Protein AF-A0A955HU51-F1 (afdb_monomer_lite)

Sequence (57 aa):
MAKQRMIVTDDQLLIDMDLLFNAIREADGDWETVESEMKAYLTAVTGMVEAADDEDE

Foldseek 3Di:
DDPDDPDDDLPDDPDDVVVLVVVCVVVVNPNVVSVVVVVVVVVVVNVVVVVVVVVVD

Radius of gyration: 14.61 Å; chains: 1; bounding box: 34×15×40 Å

Secondary structure (DSSP, 8-state):
--------BTTB----HHHHHHHHHHTTT-HHHHHHHHHHHHHHHHHHHHHHHTT--

pLDDT: mean 70.88, std 13.35, range [44.53, 87.56]

Structure (mmCIF, N/CA/C/O backbone):
data_AF-A0A955HU51-F1
#
_entry.id   AF-A0A955HU51-F1
#
loop_
_atom_site.group_PDB
_atom_site.id
_atom_site.type_symbol
_atom_site.label_atom_id
_atom_site.label_alt_id
_atom_site.label_comp_id
_atom_site.label_asym_id
_atom_site.label_entity_id
_atom_site.label_seq_id
_atom_site.pdbx_PDB_ins_code
_atom_site.Cartn_x
_atom_site.Cartn_y
_atom_site.Cartn_z
_atom_site.occupancy
_atom_site.B_iso_or_equiv
_atom_site.auth_seq_id
_atom_site.auth_comp_id
_atom_site.auth_asym_id
_atom_site.auth_atom_id
_atom_site.pdbx_PDB_model_num
ATOM 1 N N . MET A 1 1 ? -11.603 -4.601 -30.712 1.00 47.41 1 MET A N 1
ATOM 2 C CA . MET A 1 1 ? -11.056 -3.227 -30.764 1.00 47.41 1 MET A CA 1
ATOM 3 C C . MET A 1 1 ? -10.541 -2.885 -29.376 1.00 47.41 1 MET A C 1
ATOM 5 O O . MET A 1 1 ? -11.335 -2.573 -28.498 1.00 47.41 1 MET A O 1
ATOM 9 N N . ALA A 1 2 ? -9.246 -3.102 -29.154 1.00 51.09 2 ALA A N 1
ATOM 10 C CA . ALA A 1 2 ? -8.603 -3.035 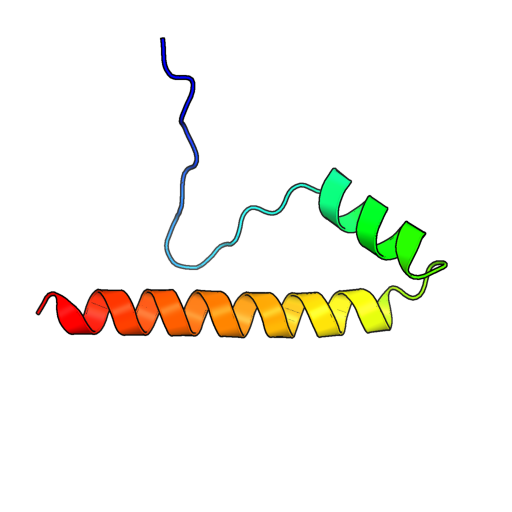-27.846 1.00 51.09 2 ALA A CA 1
ATOM 11 C C . ALA A 1 2 ? -8.610 -1.600 -27.296 1.00 51.09 2 ALA A C 1
ATOM 13 O O . ALA A 1 2 ? -8.015 -0.701 -27.888 1.00 51.09 2 ALA A O 1
ATOM 14 N N . LYS A 1 3 ? -9.286 -1.381 -26.164 1.00 54.53 3 LYS A N 1
ATOM 15 C CA . LYS A 1 3 ? -9.117 -0.173 -25.349 1.00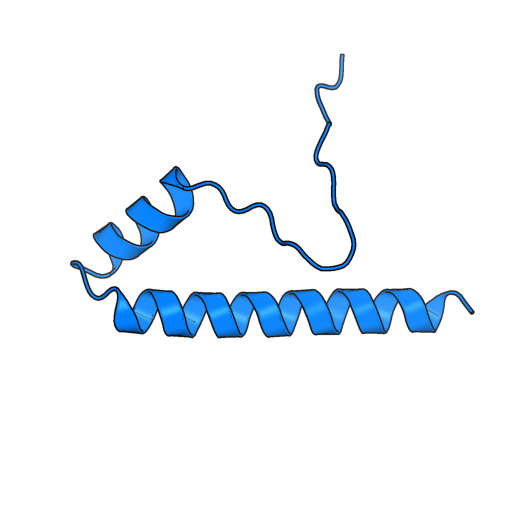 54.53 3 LYS A CA 1
ATOM 16 C C . LYS A 1 3 ? -8.029 -0.456 -24.319 1.00 54.53 3 LYS A C 1
ATOM 18 O O . LYS A 1 3 ? -8.321 -0.703 -23.159 1.00 54.53 3 LYS A O 1
ATOM 23 N N . GLN A 1 4 ? -6.783 -0.465 -24.775 1.00 59.75 4 GLN A N 1
ATOM 24 C CA . GLN A 1 4 ? -5.620 -0.484 -23.899 1.00 59.75 4 GLN A CA 1
ATOM 25 C C . GLN A 1 4 ? -4.921 0.860 -24.047 1.00 59.75 4 GLN A C 1
ATOM 27 O O . GLN A 1 4 ? -4.337 1.150 -25.088 1.00 59.75 4 GLN A O 1
ATOM 32 N N . ARG A 1 5 ? -5.044 1.703 -23.023 1.00 54.31 5 ARG A N 1
ATOM 33 C CA . ARG A 1 5 ? -4.149 2.840 -22.796 1.00 54.31 5 ARG A CA 1
ATOM 34 C C . ARG A 1 5 ? -3.924 2.967 -21.296 1.00 54.31 5 ARG A C 1
ATOM 36 O O . ARG A 1 5 ? -4.468 3.851 -20.651 1.00 54.31 5 ARG A O 1
ATOM 43 N N . MET A 1 6 ? -3.168 2.015 -20.761 1.00 53.94 6 MET A N 1
ATOM 44 C CA . MET A 1 6 ? -2.386 2.240 -19.553 1.00 53.94 6 MET A CA 1
ATOM 45 C C . MET A 1 6 ? -1.161 3.032 -20.014 1.00 53.94 6 MET A C 1
ATOM 47 O O . MET A 1 6 ? -0.458 2.577 -20.915 1.00 53.94 6 MET A O 1
ATOM 51 N N . ILE A 1 7 ? -0.988 4.250 -19.506 1.00 57.41 7 ILE A N 1
ATOM 52 C CA . ILE A 1 7 ? 0.202 5.065 -19.761 1.00 57.41 7 ILE A CA 1
ATOM 53 C C . ILE A 1 7 ? 1.038 4.960 -18.493 1.00 57.41 7 ILE A C 1
ATOM 55 O O . ILE A 1 7 ? 0.637 5.477 -17.454 1.00 57.41 7 ILE A O 1
ATOM 59 N N . VAL A 1 8 ? 2.146 4.230 -18.580 1.00 52.44 8 VAL A N 1
ATOM 60 C CA . VAL A 1 8 ? 3.154 4.131 -17.523 1.00 52.44 8 VAL A CA 1
ATOM 61 C C . VAL A 1 8 ? 4.229 5.154 -17.863 1.00 52.44 8 VAL A C 1
ATOM 63 O O . VAL A 1 8 ? 4.704 5.183 -18.995 1.00 52.44 8 VAL A O 1
ATOM 66 N N . THR A 1 9 ? 4.534 6.035 -16.915 1.00 52.34 9 THR A N 1
ATOM 67 C CA . THR A 1 9 ? 5.649 6.986 -17.012 1.00 52.34 9 THR A CA 1
ATOM 68 C C . THR A 1 9 ? 6.494 6.774 -15.760 1.00 52.34 9 THR A C 1
ATOM 70 O O . THR A 1 9 ? 5.927 6.732 -14.669 1.00 52.34 9 THR A O 1
ATOM 73 N N . ASP A 1 10 ? 7.798 6.610 -15.960 1.00 50.59 10 ASP A N 1
ATOM 74 C CA . ASP A 1 10 ? 8.847 5.987 -15.128 1.00 50.59 10 ASP A CA 1
ATOM 75 C C . ASP A 1 10 ? 8.753 6.058 -13.584 1.00 50.59 10 ASP A C 1
ATOM 77 O O . ASP A 1 10 ? 9.174 5.120 -12.922 1.00 50.59 10 ASP A O 1
ATOM 81 N N . ASP A 1 11 ? 8.145 7.086 -12.983 1.00 50.56 11 ASP A N 1
ATOM 82 C CA . ASP A 1 11 ? 8.156 7.309 -11.521 1.00 50.56 11 ASP A CA 1
ATOM 83 C C . ASP A 1 11 ? 6.769 7.309 -10.846 1.00 50.56 11 ASP A C 1
ATOM 85 O O . ASP A 1 11 ? 6.643 7.610 -9.654 1.00 50.56 11 ASP A O 1
ATOM 89 N N . GLN A 1 12 ? 5.685 7.054 -11.587 1.00 44.53 12 GLN A N 1
ATOM 90 C CA . GLN A 1 12 ? 4.324 7.245 -11.067 1.00 44.53 12 GLN A CA 1
ATOM 91 C C . GLN A 1 12 ? 3.414 6.046 -11.333 1.00 44.53 12 GLN A C 1
ATOM 93 O O . GLN A 1 12 ? 3.006 5.779 -12.465 1.00 44.53 12 GLN A O 1
ATOM 98 N N . LEU A 1 13 ? 3.015 5.364 -10.253 1.00 62.22 13 LEU A N 1
ATOM 99 C CA . LEU A 1 13 ?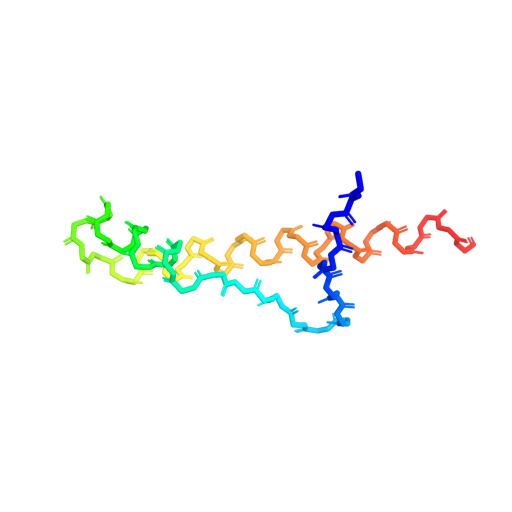 1.943 4.374 -10.286 1.00 62.22 13 LEU A CA 1
ATOM 100 C C . LEU A 1 13 ? 0.596 5.118 -10.301 1.00 62.22 13 LEU A C 1
ATOM 102 O O . LEU A 1 13 ? 0.184 5.706 -9.300 1.00 62.22 13 LEU A O 1
ATOM 106 N N . LEU A 1 14 ? -0.095 5.120 -11.443 1.00 66.25 14 LEU A N 1
ATOM 107 C CA . LEU A 1 14 ? -1.482 5.585 -11.523 1.00 66.25 14 LEU A CA 1
ATOM 108 C C . LEU A 1 14 ? -2.392 4.519 -10.911 1.00 66.25 14 LEU A C 1
ATOM 110 O O . LEU A 1 14 ? -2.743 3.536 -11.563 1.00 66.25 14 LEU A O 1
ATOM 114 N N . ILE A 1 15 ? -2.749 4.719 -9.645 1.00 69.62 15 ILE A N 1
ATOM 115 C CA . ILE A 1 15 ? -3.634 3.821 -8.901 1.00 69.62 15 ILE A CA 1
ATOM 116 C C . ILE A 1 15 ? -5.058 4.356 -8.972 1.00 69.62 15 ILE A C 1
ATOM 118 O O . ILE A 1 15 ? -5.297 5.554 -8.808 1.00 69.62 15 ILE A O 1
ATOM 122 N N . ASP A 1 16 ? -6.004 3.454 -9.218 1.00 79.56 16 ASP A N 1
ATOM 123 C CA . ASP A 1 16 ? -7.423 3.774 -9.160 1.00 79.56 16 ASP A CA 1
ATOM 124 C C . ASP A 1 16 ? -7.822 4.138 -7.720 1.00 79.56 16 ASP A C 1
ATOM 126 O O . ASP A 1 16 ? -7.564 3.388 -6.774 1.00 79.56 16 ASP A O 1
ATOM 130 N N . MET A 1 17 ? -8.464 5.294 -7.550 1.00 73.56 17 MET A N 1
ATOM 131 C CA . MET A 1 17 ? -8.950 5.749 -6.247 1.00 73.56 17 MET A CA 1
ATOM 132 C C . MET A 1 17 ? -10.026 4.810 -5.691 1.00 73.56 17 MET A C 1
ATOM 134 O O . MET A 1 17 ? -10.078 4.607 -4.479 1.00 73.56 17 MET A O 1
ATOM 138 N N . ASP A 1 18 ? -10.837 4.177 -6.542 1.00 79.19 18 ASP A N 1
ATOM 139 C CA . ASP A 1 18 ? -11.854 3.219 -6.095 1.00 79.19 18 ASP A CA 1
ATOM 140 C C . ASP A 1 18 ? -11.215 1.951 -5.500 1.00 79.19 18 ASP A C 1
ATOM 142 O O . ASP A 1 18 ? -11.742 1.375 -4.545 1.00 79.19 18 ASP A O 1
ATOM 146 N N . LEU A 1 19 ? -10.044 1.541 -6.006 1.00 81.25 19 LEU A N 1
ATOM 147 C CA . LEU A 1 19 ? -9.263 0.434 -5.444 1.00 81.25 19 LEU A CA 1
ATOM 148 C C . LEU A 1 19 ? -8.740 0.795 -4.046 1.00 81.25 19 LEU A C 1
ATOM 150 O O . LEU A 1 19 ? -8.893 0.010 -3.111 1.00 81.25 19 LEU A O 1
ATOM 154 N N . LEU A 1 20 ? -8.181 2.002 -3.902 1.00 79.81 20 LEU A N 1
ATOM 155 C CA . LEU A 1 20 ? -7.669 2.520 -2.631 1.00 79.81 20 LEU A CA 1
ATOM 156 C C . LEU A 1 20 ? -8.773 2.568 -1.564 1.00 79.81 20 LEU A C 1
ATOM 158 O O . LEU A 1 20 ? -8.603 2.057 -0.458 1.00 79.81 20 LEU A O 1
ATOM 162 N N . PHE A 1 21 ? -9.926 3.152 -1.898 1.00 80.62 21 PHE A N 1
ATOM 163 C CA . PHE A 1 21 ? -11.042 3.268 -0.960 1.00 80.62 21 PHE A CA 1
ATOM 164 C C . PHE A 1 21 ? -11.640 1.915 -0.580 1.00 80.62 21 PHE A C 1
ATOM 166 O O . PHE A 1 21 ? -12.046 1.746 0.570 1.00 80.62 21 PHE A O 1
ATOM 173 N N . ASN A 1 22 ? -11.683 0.950 -1.501 1.00 84.06 22 ASN A N 1
ATOM 174 C CA . ASN A 1 22 ? -12.129 -0.402 -1.174 1.00 84.06 22 ASN A CA 1
ATOM 175 C C . ASN A 1 22 ? -11.169 -1.097 -0.207 1.00 84.06 22 ASN A C 1
ATOM 177 O O . ASN A 1 22 ? -11.647 -1.650 0.777 1.00 84.06 22 ASN A O 1
ATOM 181 N N . ALA A 1 23 ? -9.854 -0.992 -0.415 1.00 80.56 23 ALA A N 1
ATOM 182 C CA . ALA A 1 23 ? -8.862 -1.552 0.504 1.00 80.56 23 ALA A CA 1
ATOM 183 C C . ALA A 1 23 ? -8.981 -0.945 1.914 1.00 80.56 23 ALA A C 1
ATOM 185 O O . ALA A 1 23 ? -9.039 -1.675 2.899 1.00 80.56 23 ALA A O 1
ATOM 186 N N . ILE A 1 24 ? -9.132 0.382 2.021 1.00 84.50 24 ILE A N 1
ATOM 187 C CA . ILE A 1 24 ? -9.371 1.065 3.309 1.00 84.50 24 ILE A CA 1
ATOM 188 C C . ILE A 1 24 ? -10.653 0.557 3.973 1.00 84.50 24 ILE A C 1
ATOM 190 O O . ILE A 1 24 ? -10.701 0.365 5.186 1.00 84.50 24 ILE A O 1
ATOM 194 N N . ARG A 1 25 ? -11.711 0.343 3.190 1.00 85.38 25 ARG A N 1
ATOM 195 C CA . ARG A 1 25 ? -13.001 -0.125 3.703 1.00 85.38 25 ARG A CA 1
ATOM 196 C C . ARG A 1 25 ? -12.965 -1.594 4.129 1.00 85.38 25 ARG A C 1
ATOM 198 O O . ARG A 1 25 ? -13.668 -1.959 5.065 1.00 85.38 25 ARG A O 1
ATOM 205 N N . GLU A 1 26 ? -12.170 -2.410 3.447 1.00 84.44 26 GLU A N 1
ATOM 206 C CA . GLU A 1 26 ? -11.941 -3.824 3.754 1.00 84.44 26 GLU A CA 1
ATOM 207 C C . GLU A 1 26 ? -11.060 -3.997 5.000 1.00 84.44 26 GLU A C 1
ATOM 209 O O . GLU A 1 26 ? -11.316 -4.885 5.808 1.00 84.44 26 GLU A O 1
ATOM 214 N N . ALA A 1 27 ? -10.120 -3.075 5.229 1.00 82.38 27 ALA A N 1
ATOM 215 C CA . ALA A 1 27 ? -9.316 -2.973 6.448 1.00 82.38 27 ALA A CA 1
ATOM 216 C C . ALA A 1 27 ? -10.067 -2.346 7.649 1.00 82.38 27 ALA A C 1
ATOM 218 O O . ALA A 1 27 ? -9.438 -1.869 8.589 1.00 82.38 27 ALA A O 1
ATOM 219 N N . ASP A 1 28 ? -11.406 -2.293 7.621 1.00 85.00 28 ASP A N 1
ATOM 220 C CA . ASP A 1 28 ? -12.252 -1.678 8.666 1.00 85.00 28 ASP A CA 1
ATO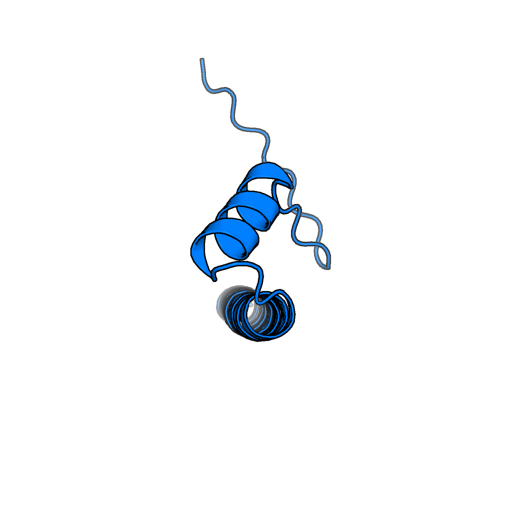M 221 C C . ASP A 1 28 ? -11.885 -0.203 8.974 1.00 85.00 28 ASP A C 1
ATOM 223 O O . ASP A 1 28 ? -12.047 0.306 10.083 1.00 85.00 28 ASP A O 1
ATOM 227 N N . GLY A 1 29 ? -11.371 0.518 7.972 1.00 79.81 29 GLY A N 1
ATOM 228 C CA . GLY A 1 29 ? -10.931 1.908 8.106 1.00 79.81 29 GLY A CA 1
ATOM 229 C C . GLY A 1 29 ? -9.505 2.092 8.633 1.00 79.81 29 GLY A C 1
ATOM 230 O O . GLY A 1 29 ? -9.106 3.238 8.863 1.00 79.81 29 GLY A O 1
ATOM 231 N N . ASP A 1 30 ? -8.727 1.017 8.792 1.00 87.56 30 ASP A N 1
ATOM 232 C CA . ASP A 1 30 ? -7.309 1.084 9.153 1.00 87.56 30 ASP A CA 1
ATOM 233 C C . ASP A 1 30 ? -6.443 1.530 7.960 1.00 87.56 30 ASP A C 1
ATOM 235 O O . ASP A 1 30 ? -5.791 0.751 7.262 1.00 87.56 30 ASP A O 1
ATOM 239 N N . TRP A 1 31 ? -6.478 2.836 7.700 1.00 83.94 31 TRP A N 1
ATOM 240 C CA . TRP A 1 31 ? -5.739 3.477 6.614 1.00 83.94 31 TRP A CA 1
ATOM 241 C C . TRP A 1 31 ? -4.213 3.375 6.774 1.00 83.94 31 TRP A C 1
ATOM 243 O O . TRP A 1 31 ? -3.509 3.440 5.769 1.00 83.94 31 TRP A O 1
ATOM 253 N N . GLU A 1 32 ? -3.704 3.201 7.998 1.00 87.50 32 GLU A N 1
ATOM 254 C CA . GLU A 1 32 ? -2.267 3.101 8.285 1.00 87.50 32 GLU A CA 1
ATOM 255 C C . GLU A 1 32 ? -1.726 1.733 7.839 1.00 87.50 32 GLU A C 1
ATOM 257 O O . GLU A 1 32 ? -0.672 1.652 7.197 1.00 87.50 32 GLU A O 1
ATOM 262 N N . THR A 1 33 ? -2.503 0.667 8.065 1.00 84.44 33 THR A N 1
ATOM 263 C CA . THR A 1 33 ? -2.223 -0.665 7.509 1.00 84.44 33 THR A CA 1
ATOM 264 C C . THR A 1 33 ? -2.240 -0.638 5.980 1.00 84.44 33 THR A C 1
ATOM 266 O O . THR A 1 33 ? -1.278 -1.083 5.352 1.00 84.44 33 THR A O 1
ATOM 269 N N . VAL A 1 34 ? -3.264 -0.035 5.365 1.00 83.31 34 VAL A N 1
ATOM 270 C CA . VAL A 1 34 ? -3.354 0.061 3.896 1.00 83.31 34 VAL A CA 1
ATOM 271 C C . VAL A 1 34 ? -2.203 0.877 3.304 1.00 83.31 34 VAL A C 1
ATOM 273 O O . VAL A 1 34 ? -1.635 0.488 2.285 1.00 83.31 34 VAL A O 1
ATOM 276 N N . GL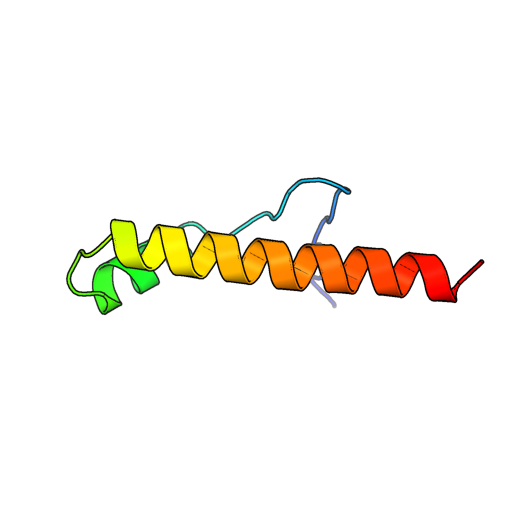U A 1 35 ? -1.792 1.974 3.944 1.00 82.50 35 GLU A N 1
ATOM 277 C CA . GLU A 1 35 ? -0.630 2.750 3.497 1.00 82.50 35 GLU A CA 1
ATOM 278 C C . GLU A 1 35 ? 0.660 1.914 3.536 1.00 82.50 35 GLU A C 1
ATOM 280 O O . GLU A 1 35 ? 1.472 1.977 2.605 1.00 82.50 35 GLU A O 1
ATOM 285 N N . SER A 1 36 ? 0.851 1.116 4.590 1.00 85.56 36 SER A N 1
ATOM 286 C CA . SER A 1 36 ? 2.005 0.222 4.726 1.00 85.56 36 SER A CA 1
ATOM 287 C C . SER A 1 36 ? 2.034 -0.840 3.624 1.00 85.56 36 SER A C 1
ATOM 289 O O . SER A 1 36 ? 3.055 -1.008 2.948 1.00 85.56 36 SER A O 1
ATOM 291 N N . GLU A 1 37 ? 0.899 -1.497 3.381 1.00 83.00 37 GLU A N 1
ATOM 292 C CA . GLU A 1 37 ? 0.757 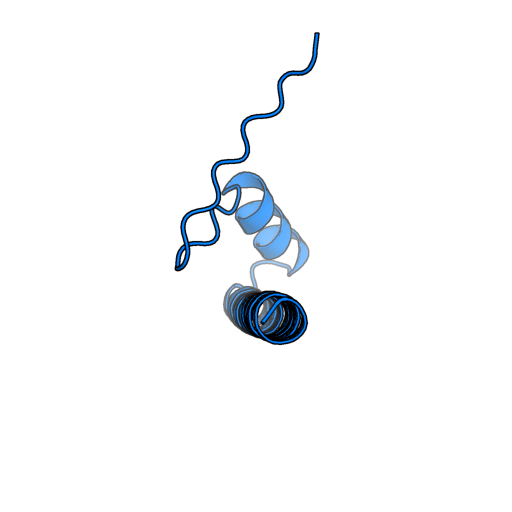-2.517 2.340 1.00 83.00 37 GLU A CA 1
ATOM 293 C C . GLU A 1 37 ? 0.981 -1.939 0.940 1.00 83.00 37 GLU A C 1
ATOM 295 O O . GLU A 1 37 ? 1.665 -2.546 0.113 1.00 83.00 37 GLU A O 1
ATOM 300 N N . MET A 1 38 ? 0.486 -0.729 0.681 1.00 80.94 38 MET A N 1
ATOM 301 C CA . MET A 1 38 ? 0.683 -0.065 -0.605 1.00 80.94 38 MET A CA 1
ATOM 302 C C . MET A 1 38 ? 2.122 0.375 -0.844 1.00 80.94 38 MET A C 1
ATOM 304 O O . MET A 1 38 ? 2.609 0.243 -1.967 1.00 80.94 38 MET A O 1
ATOM 308 N N . LYS A 1 39 ? 2.828 0.858 0.186 1.00 82.81 39 LYS A N 1
ATOM 309 C CA . LYS A 1 39 ? 4.266 1.150 0.076 1.00 82.81 39 LYS A CA 1
ATOM 310 C C . LYS A 1 39 ? 5.059 -0.117 -0.225 1.00 82.81 39 LYS A C 1
ATOM 312 O O . LYS A 1 39 ? 5.910 -0.090 -1.108 1.00 82.81 39 LYS A O 1
ATOM 317 N N . ALA A 1 40 ? 4.747 -1.225 0.448 1.00 84.19 40 ALA A N 1
ATOM 318 C CA . ALA A 1 40 ? 5.391 -2.510 0.189 1.00 84.19 40 ALA A CA 1
ATOM 319 C C . ALA A 1 40 ? 5.128 -3.001 -1.244 1.00 84.19 40 ALA A C 1
ATOM 321 O O . ALA A 1 40 ? 6.057 -3.433 -1.928 1.00 84.19 40 ALA A O 1
ATOM 322 N N . TYR A 1 41 ? 3.884 -2.882 -1.715 1.00 80.00 41 TYR A N 1
ATOM 323 C CA . TYR A 1 41 ? 3.512 -3.228 -3.084 1.00 80.00 41 TYR A CA 1
ATOM 324 C C . TYR A 1 41 ? 4.251 -2.363 -4.111 1.00 80.00 41 TYR A C 1
ATOM 326 O O . TYR A 1 41 ? 4.816 -2.896 -5.063 1.00 80.00 41 TYR A O 1
ATOM 334 N N . LEU A 1 42 ? 4.319 -1.047 -3.889 1.00 79.88 42 LEU A N 1
ATOM 335 C CA . LEU A 1 42 ? 5.060 -0.128 -4.751 1.00 79.88 42 LEU A CA 1
ATOM 336 C C . LEU A 1 42 ? 6.543 -0.507 -4.819 1.00 79.88 42 LEU A C 1
ATOM 338 O O . LEU A 1 42 ? 7.071 -0.655 -5.912 1.00 79.88 42 LEU A O 1
ATOM 342 N N . THR A 1 43 ? 7.198 -0.737 -3.678 1.00 81.56 43 THR A N 1
ATOM 343 C CA . THR A 1 43 ? 8.610 -1.147 -3.641 1.00 81.56 43 THR A CA 1
ATOM 344 C C . THR A 1 43 ? 8.853 -2.461 -4.386 1.00 81.56 43 THR A C 1
ATOM 346 O O . THR A 1 43 ? 9.842 -2.575 -5.105 1.00 81.56 43 THR A O 1
ATOM 349 N N . ALA A 1 44 ? 7.957 -3.443 -4.252 1.00 80.44 44 ALA A N 1
ATOM 350 C CA . ALA A 1 44 ? 8.078 -4.718 -4.957 1.00 80.44 44 ALA A CA 1
ATOM 351 C C . ALA A 1 44 ? 7.921 -4.563 -6.477 1.00 80.44 44 ALA A C 1
ATOM 353 O O . ALA A 1 44 ? 8.650 -5.199 -7.236 1.00 80.44 44 ALA A O 1
ATOM 354 N N . VAL A 1 45 ? 6.987 -3.717 -6.921 1.00 77.56 45 VAL A N 1
ATOM 355 C CA . VAL A 1 45 ? 6.763 -3.449 -8.347 1.00 77.56 45 VAL A CA 1
ATOM 356 C C . VAL A 1 45 ? 7.916 -2.637 -8.933 1.00 77.56 45 VAL A C 1
ATOM 358 O O . VAL A 1 45 ? 8.433 -3.029 -9.972 1.00 77.56 45 VAL A O 1
ATOM 361 N N . THR A 1 46 ? 8.374 -1.573 -8.266 1.00 74.06 46 THR A N 1
ATOM 362 C CA . THR A 1 46 ? 9.532 -0.782 -8.715 1.00 74.06 46 THR A CA 1
ATOM 363 C C . THR A 1 46 ? 10.782 -1.648 -8.815 1.00 74.06 46 THR A C 1
ATOM 365 O O . THR A 1 46 ? 11.411 -1.660 -9.863 1.00 74.06 46 THR A O 1
ATOM 368 N N . GLY A 1 47 ? 11.080 -2.462 -7.797 1.00 75.62 47 GLY A N 1
ATOM 369 C CA . GLY A 1 47 ? 12.247 -3.348 -7.841 1.00 75.62 47 GLY A CA 1
ATOM 370 C C . GLY A 1 47 ? 12.162 -4.432 -8.922 1.00 75.62 47 GLY A C 1
ATOM 371 O O . GLY A 1 47 ? 13.188 -4.858 -9.440 1.00 75.62 47 GLY A O 1
ATOM 372 N N . MET A 1 48 ? 10.955 -4.880 -9.288 1.00 72.25 48 MET A N 1
ATOM 373 C CA . MET A 1 48 ? 10.762 -5.812 -10.406 1.00 72.25 48 MET A CA 1
ATOM 374 C C . MET A 1 48 ? 10.925 -5.126 -11.766 1.00 72.25 48 MET A C 1
ATOM 376 O O . MET A 1 48 ? 11.443 -5.747 -12.686 1.00 72.25 48 MET A O 1
ATOM 380 N N . VAL A 1 49 ? 10.475 -3.877 -11.900 1.00 69.25 49 VAL A N 1
ATOM 381 C CA . VAL A 1 49 ? 10.631 -3.090 -13.131 1.00 69.25 49 VAL A CA 1
ATOM 382 C C . VAL A 1 49 ? 12.097 -2.711 -13.341 1.00 69.25 49 VAL A C 1
ATOM 384 O O . VAL A 1 49 ? 12.607 -2.933 -14.429 1.00 69.25 49 VAL A O 1
ATOM 387 N N . GLU A 1 50 ? 12.799 -2.253 -12.301 1.00 64.38 50 GLU A N 1
ATOM 388 C CA . GLU A 1 50 ? 14.240 -1.964 -12.368 1.00 64.38 50 GLU A CA 1
ATOM 389 C C . GLU A 1 50 ? 15.051 -3.215 -12.744 1.00 64.38 50 GLU A C 1
ATOM 391 O O . GLU A 1 50 ? 15.889 -3.162 -13.635 1.00 64.38 50 GLU A O 1
ATOM 396 N N . ALA A 1 51 ? 14.747 -4.371 -12.139 1.00 61.28 51 ALA A N 1
ATOM 397 C CA . ALA A 1 51 ? 15.423 -5.625 -12.476 1.00 61.28 51 ALA A CA 1
ATOM 398 C C . ALA A 1 51 ? 15.129 -6.123 -13.903 1.00 61.28 51 ALA A C 1
ATOM 400 O O . ALA A 1 51 ? 15.946 -6.842 -14.467 1.00 61.28 51 ALA A O 1
ATOM 401 N N . ALA A 1 52 ? 13.969 -5.779 -14.470 1.00 58.53 52 ALA A N 1
ATOM 402 C CA . ALA A 1 52 ? 13.618 -6.137 -15.841 1.00 58.53 52 ALA A CA 1
ATOM 403 C C . ALA A 1 52 ? 14.309 -5.231 -16.876 1.00 58.53 52 ALA A C 1
ATOM 405 O O . ALA A 1 52 ? 14.623 -5.709 -17.960 1.00 58.53 52 ALA A O 1
ATOM 406 N N . ASP A 1 53 ? 14.574 -3.965 -16.539 1.00 56.00 53 ASP A N 1
ATOM 407 C CA . ASP A 1 53 ? 15.341 -3.040 -17.386 1.00 56.00 53 ASP A CA 1
ATOM 408 C C . ASP A 1 53 ? 16.840 -3.413 -17.435 1.00 56.00 53 ASP A C 1
ATOM 410 O O . ASP A 1 53 ? 17.464 -3.301 -18.487 1.00 56.00 53 ASP A O 1
ATOM 414 N N . ASP A 1 54 ? 17.409 -3.940 -16.340 1.00 57.00 54 ASP A N 1
ATOM 415 C CA . ASP A 1 54 ? 18.811 -4.403 -16.277 1.00 57.00 54 ASP A CA 1
ATOM 416 C C . ASP A 1 54 ? 19.085 -5.706 -17.076 1.00 57.00 54 ASP A C 1
ATOM 418 O O . ASP A 1 54 ? 20.239 -6.008 -17.384 1.00 57.00 54 ASP A O 1
ATOM 422 N N . GLU A 1 55 ? 18.065 -6.513 -17.408 1.00 56.56 55 GLU A N 1
ATOM 423 C CA . GLU A 1 55 ? 18.234 -7.759 -18.188 1.00 56.56 55 GLU A CA 1
ATOM 424 C C . GLU A 1 55 ? 18.227 -7.542 -19.718 1.00 56.56 55 GLU A C 1
ATOM 426 O O . GLU A 1 55 ? 18.554 -8.473 -20.462 1.00 56.56 55 GLU A O 1
ATOM 431 N N . ASP A 1 56 ? 17.898 -6.332 -20.188 1.00 52.69 56 ASP A N 1
ATOM 432 C CA . ASP A 1 56 ? 17.819 -5.969 -21.613 1.00 52.69 56 ASP A CA 1
ATOM 433 C C . ASP A 1 56 ? 19.037 -5.139 -22.135 1.00 52.69 56 ASP A C 1
ATOM 435 O O . ASP A 1 56 ? 19.060 -4.808 -23.328 1.00 52.69 56 ASP A O 1
ATOM 439 N N . GLU A 1 57 ? 20.069 -4.849 -21.312 1.00 50.41 57 GLU A N 1
ATOM 440 C CA . GLU A 1 57 ? 21.357 -4.206 -21.718 1.00 50.41 57 GLU A CA 1
ATOM 441 C C . GLU A 1 57 ? 22.505 -5.178 -22.084 1.00 50.41 57 GLU A C 1
ATOM 443 O O . GLU A 1 57 ? 22.843 -6.100 -21.303 1.00 50.41 57 GLU A O 1
#